Protein AF-A0A5S3Z9Y2-F1 (afdb_monomer)

Organism: NCBI:txid151081

pLDDT: mean 71.42, std 18.13, range [37.81, 91.44]

Secondary structure (DSSP, 8-state):
--TTGGGT-EEEPPHHHHHHHHHHHHHHHHHHTT-SS-SS-SS-HHHHHHHHHHHHHHHHHHSEEEHHHHHGGGS----TTGGGTT--

Sequence (88 aa):
MNFFWNLVLKRKISRANMLPLTQIWEEVLMYLAKSEDSIWSDMEVEDTVKLIKKQLHLLKSSGKVNVSKLNYLFLPTAPLQEIAMENG

Structure (mmCIF, N/CA/C/O backbone):
data_AF-A0A5S3Z9Y2-F1
#
_entry.id   AF-A0A5S3Z9Y2-F1
#
loop_
_atom_site.group_PDB
_atom_site.id
_atom_site.type_symbol
_atom_site.label_atom_id
_atom_site.label_alt_id
_atom_site.label_comp_id
_atom_site.label_asym_id
_atom_site.label_entity_id
_atom_site.label_seq_id
_atom_site.pdbx_PDB_ins_code
_atom_site.Cartn_x
_atom_site.Cartn_y
_atom_site.Cartn_z
_atom_site.occupancy
_atom_site.B_iso_or_equiv
_atom_site.auth_seq_id
_atom_site.auth_comp_id
_atom_site.auth_asym_id
_atom_site.auth_atom_id
_atom_site.pdbx_PDB_model_num
ATOM 1 N N . MET A 1 1 ? -16.910 -14.643 -12.709 1.00 38.62 1 MET A N 1
ATOM 2 C CA . MET A 1 1 ? -17.440 -14.508 -11.332 1.00 38.62 1 MET A CA 1
ATOM 3 C C . MET A 1 1 ? -16.4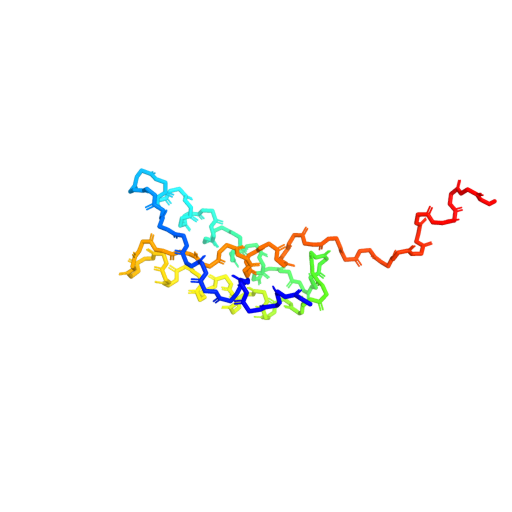57 -13.693 -10.490 1.00 38.62 1 MET A C 1
ATOM 5 O O . MET A 1 1 ? -15.280 -14.011 -10.485 1.00 38.62 1 MET A O 1
ATOM 9 N N . ASN A 1 2 ? -16.953 -12.655 -9.805 1.00 37.81 2 ASN A N 1
ATOM 10 C CA . ASN A 1 2 ? -16.354 -11.981 -8.636 1.00 37.81 2 ASN A CA 1
ATOM 11 C C . ASN A 1 2 ? -15.156 -11.010 -8.772 1.00 37.81 2 ASN A C 1
ATOM 13 O O . ASN A 1 2 ? -14.432 -10.811 -7.802 1.00 37.81 2 ASN A O 1
ATOM 17 N N . PHE A 1 3 ? -15.026 -10.259 -9.873 1.00 41.97 3 PHE A N 1
ATOM 18 C CA . PHE A 1 3 ? -14.127 -9.082 -9.906 1.00 41.97 3 PHE A CA 1
ATOM 19 C C . PHE A 1 3 ? -14.634 -7.911 -9.026 1.00 41.97 3 PHE A C 1
ATOM 21 O O . PHE A 1 3 ? -13.853 -7.114 -8.511 1.00 41.97 3 PHE A O 1
ATOM 28 N N . PHE A 1 4 ? -15.949 -7.851 -8.774 1.00 42.06 4 PHE A N 1
ATOM 29 C CA . PHE A 1 4 ? -16.588 -6.814 -7.951 1.00 42.06 4 PHE A CA 1
ATOM 30 C C . PHE A 1 4 ? -16.277 -6.914 -6.446 1.00 42.06 4 PHE A C 1
ATOM 32 O O . PHE A 1 4 ? -16.291 -5.898 -5.753 1.00 42.06 4 PHE A O 1
ATOM 39 N N . TRP A 1 5 ? -15.934 -8.098 -5.929 1.00 41.25 5 TRP A N 1
ATOM 40 C CA . TRP A 1 5 ? -15.674 -8.279 -4.492 1.00 41.25 5 TRP A CA 1
ATOM 41 C C . TRP A 1 5 ? -14.304 -7.744 -4.055 1.00 41.25 5 TRP A C 1
ATOM 43 O O . TRP A 1 5 ? -14.160 -7.255 -2.934 1.00 41.25 5 TRP A O 1
ATOM 53 N N . ASN A 1 6 ? -13.319 -7.728 -4.959 1.00 45.41 6 ASN A N 1
ATOM 54 C CA . ASN A 1 6 ? -11.991 -7.171 -4.681 1.00 45.41 6 ASN A CA 1
ATOM 55 C C . ASN A 1 6 ? -11.959 -5.633 -4.651 1.00 45.41 6 ASN A C 1
ATOM 57 O O . ASN A 1 6 ? -10.951 -5.057 -4.240 1.00 45.41 6 ASN A O 1
ATOM 61 N N . LEU A 1 7 ? -13.042 -4.951 -5.045 1.00 47.72 7 LEU A N 1
ATOM 62 C CA . LEU A 1 7 ? -13.069 -3.491 -5.160 1.00 47.72 7 LEU A CA 1
ATOM 63 C C . LEU A 1 7 ? -13.441 -2.756 -3.855 1.00 47.72 7 LEU A C 1
ATOM 65 O O . LEU A 1 7 ? -13.149 -1.565 -3.738 1.00 47.72 7 LEU A O 1
ATOM 69 N N . VAL A 1 8 ? -14.065 -3.423 -2.872 1.00 50.44 8 VAL A N 1
ATOM 70 C CA . VAL A 1 8 ? -14.821 -2.714 -1.809 1.00 50.44 8 VAL A CA 1
ATOM 71 C C . VAL A 1 8 ? -14.313 -2.950 -0.378 1.00 50.44 8 VAL A C 1
ATOM 73 O O . VAL A 1 8 ? -14.619 -2.162 0.520 1.00 50.44 8 VAL A O 1
ATOM 76 N N . LEU A 1 9 ? -13.467 -3.948 -0.119 1.00 62.75 9 LEU A N 1
ATOM 77 C CA . LEU A 1 9 ? -13.059 -4.275 1.255 1.00 62.75 9 LEU A CA 1
ATOM 78 C C . LEU A 1 9 ? -11.882 -3.416 1.744 1.00 62.75 9 LEU A C 1
ATOM 80 O O . LEU A 1 9 ? -10.751 -3.878 1.896 1.00 62.75 9 LEU A O 1
ATOM 84 N N . LYS A 1 10 ? -12.165 -2.143 2.046 1.00 74.38 10 LYS A N 1
ATOM 85 C CA . LYS A 1 10 ? -11.293 -1.322 2.896 1.00 74.38 10 LYS A CA 1
ATOM 86 C C . LYS A 1 10 ? -11.246 -1.950 4.292 1.00 74.38 10 LYS A C 1
ATOM 88 O O . LYS A 1 10 ? -12.219 -1.859 5.042 1.00 74.38 10 LYS A O 1
ATOM 93 N N . ARG A 1 11 ? -10.126 -2.575 4.653 1.00 81.62 11 ARG A N 1
ATOM 94 C CA . ARG A 1 11 ? -9.938 -3.174 5.979 1.00 81.62 11 ARG A CA 1
ATOM 95 C C . ARG A 1 11 ? -9.573 -2.096 6.987 1.00 81.62 11 ARG A C 1
ATOM 97 O O . ARG A 1 11 ? -8.724 -1.252 6.710 1.00 81.62 11 ARG A O 1
ATOM 104 N N . LYS A 1 12 ? -10.228 -2.122 8.148 1.00 86.69 12 LYS A N 1
ATOM 105 C CA . LYS A 1 12 ? -9.873 -1.277 9.290 1.00 86.69 12 LYS A CA 1
ATOM 106 C C . LYS A 1 12 ? -8.621 -1.849 9.946 1.00 86.69 12 LYS A C 1
ATOM 108 O O . LYS A 1 12 ? -8.580 -3.039 10.243 1.00 86.69 12 LYS A O 1
ATOM 113 N N . ILE A 1 13 ? -7.628 -1.003 10.169 1.00 87.00 13 ILE A N 1
ATOM 114 C CA . ILE A 1 13 ? -6.397 -1.354 10.870 1.00 87.00 13 ILE A CA 1
ATOM 115 C C . ILE A 1 13 ? -6.586 -1.024 12.352 1.00 87.00 13 ILE A C 1
ATOM 117 O O . ILE A 1 13 ? -7.200 -0.014 12.708 1.00 87.00 13 ILE A O 1
ATOM 121 N N . SER A 1 14 ? -6.117 -1.906 13.232 1.00 88.62 14 SER A N 1
ATOM 122 C CA . SER A 1 14 ? -6.131 -1.648 14.672 1.00 88.62 14 SER A CA 1
ATOM 123 C C . SER A 1 14 ? -5.226 -0.456 14.994 1.00 88.62 14 SER A C 1
ATOM 125 O O . SER A 1 14 ? -4.181 -0.281 14.370 1.00 88.62 14 SER A O 1
ATOM 127 N N . ARG A 1 15 ? -5.591 0.365 15.989 1.00 84.50 15 ARG A N 1
ATOM 128 C CA . ARG A 1 15 ? -4.801 1.557 16.359 1.00 84.50 15 ARG A CA 1
ATOM 129 C C . ARG A 1 15 ? -3.341 1.224 16.676 1.00 84.50 15 ARG A C 1
ATOM 131 O O . ARG A 1 15 ? -2.460 1.956 16.244 1.00 84.50 15 ARG A O 1
ATOM 138 N N . ALA A 1 16 ? -3.100 0.101 17.356 1.00 89.75 16 ALA A N 1
ATOM 139 C CA . ALA A 1 16 ? -1.755 -0.378 17.679 1.00 89.75 16 ALA A CA 1
ATOM 140 C C . ALA A 1 16 ? -0.887 -0.623 16.431 1.00 89.75 16 ALA A C 1
ATOM 142 O O . ALA A 1 16 ? 0.315 -0.393 16.467 1.00 89.75 16 ALA A O 1
ATOM 143 N N . ASN A 1 17 ? -1.501 -1.015 15.310 1.00 85.50 17 ASN A N 1
ATOM 144 C CA . ASN A 1 17 ? -0.794 -1.347 14.074 1.00 85.50 17 ASN A CA 1
ATOM 145 C C . ASN A 1 17 ? -0.753 -0.183 13.073 1.00 85.50 17 ASN A C 1
ATOM 147 O O . ASN A 1 17 ? -0.075 -0.285 12.056 1.00 85.50 17 ASN A O 1
ATOM 151 N N . MET A 1 18 ? -1.457 0.926 13.331 1.00 87.75 18 MET A N 1
ATOM 152 C CA . MET A 1 18 ? -1.470 2.077 12.420 1.00 87.75 18 MET A CA 1
ATOM 153 C C . MET A 1 18 ? -0.105 2.759 12.329 1.00 87.75 18 MET A C 1
ATOM 155 O O . MET A 1 18 ? 0.321 3.107 11.229 1.00 87.75 18 MET A O 1
ATOM 159 N N . LEU A 1 19 ? 0.566 2.954 13.468 1.00 88.81 19 LEU A N 1
ATOM 160 C CA . LEU A 1 19 ? 1.863 3.627 13.520 1.00 88.81 19 LEU A CA 1
ATOM 161 C C . LEU A 1 19 ? 2.970 2.776 12.864 1.00 88.81 19 LEU A C 1
ATOM 163 O O . LEU A 1 19 ? 3.586 3.287 11.929 1.00 88.81 19 LEU A O 1
ATOM 167 N N . PRO A 1 20 ? 3.153 1.484 13.216 1.00 91.19 20 PRO A N 1
ATOM 168 C CA . PRO A 1 20 ? 4.133 0.634 12.537 1.00 91.19 20 PRO A CA 1
ATOM 169 C C . PRO A 1 20 ? 3.893 0.531 11.027 1.00 91.19 20 PRO A C 1
ATOM 171 O O . PRO A 1 20 ? 4.820 0.653 10.236 1.00 91.19 20 PRO A O 1
ATOM 174 N N . LEU A 1 21 ? 2.634 0.369 10.598 1.00 87.12 21 LEU A N 1
ATOM 175 C CA . LEU A 1 21 ? 2.306 0.256 9.174 1.00 87.12 21 LEU A CA 1
ATOM 176 C C . LEU A 1 21 ? 2.587 1.555 8.404 1.00 87.12 21 LEU A C 1
ATOM 178 O O . LEU A 1 21 ? 3.014 1.513 7.254 1.00 87.12 21 LEU A O 1
ATOM 182 N N . THR A 1 22 ? 2.362 2.704 9.043 1.00 89.81 22 THR A N 1
ATOM 183 C CA . THR A 1 22 ? 2.701 4.018 8.482 1.00 89.81 22 THR A CA 1
ATOM 184 C C . THR A 1 22 ? 4.207 4.139 8.262 1.00 89.81 22 THR A C 1
ATOM 186 O O . THR A 1 22 ? 4.614 4.516 7.167 1.00 89.81 22 THR A O 1
ATOM 189 N N . GLN A 1 23 ? 5.012 3.771 9.264 1.00 91.38 23 GLN A N 1
ATOM 190 C CA . GLN A 1 23 ? 6.477 3.821 9.192 1.00 91.38 23 GLN A CA 1
ATOM 191 C C . GLN A 1 23 ? 7.016 2.922 8.077 1.00 91.38 23 GLN A C 1
ATOM 193 O O . GLN A 1 23 ? 7.759 3.393 7.223 1.00 91.38 23 GLN A O 1
ATOM 198 N N . ILE A 1 24 ? 6.548 1.670 8.009 1.00 88.88 24 ILE A N 1
ATOM 199 C CA . ILE A 1 24 ? 6.947 0.720 6.959 1.00 88.88 24 ILE A CA 1
ATOM 200 C C . ILE A 1 24 ? 6.677 1.296 5.564 1.00 88.88 24 ILE A C 1
ATOM 202 O O . ILE A 1 24 ? 7.516 1.201 4.674 1.00 88.88 24 ILE A O 1
ATOM 206 N N . TRP A 1 25 ? 5.516 1.913 5.338 1.00 88.50 25 TRP A N 1
ATOM 207 C CA . TRP A 1 25 ? 5.202 2.483 4.024 1.00 88.50 25 TRP A CA 1
ATOM 208 C C . TRP A 1 25 ? 5.991 3.744 3.694 1.00 88.50 25 TRP A C 1
ATOM 210 O O . TRP A 1 25 ? 6.284 3.979 2.525 1.00 88.50 25 TRP A O 1
ATOM 220 N N . GLU A 1 26 ? 6.331 4.557 4.689 1.00 89.88 26 GLU A N 1
ATOM 221 C CA . GLU A 1 26 ? 7.211 5.710 4.495 1.00 89.88 26 GLU A CA 1
ATOM 222 C C . GLU A 1 26 ? 8.632 5.265 4.136 1.00 89.88 26 GLU A C 1
ATOM 224 O O . GLU A 1 26 ? 9.213 5.801 3.193 1.00 89.88 26 GLU A O 1
ATOM 229 N N . GLU A 1 27 ? 9.145 4.224 4.791 1.00 88.31 27 GLU A N 1
ATOM 230 C CA . GLU A 1 27 ? 10.427 3.606 4.446 1.00 88.31 27 GLU A CA 1
ATOM 231 C C . GLU A 1 27 ? 10.410 3.029 3.028 1.00 88.31 27 GLU A C 1
ATOM 233 O O . GLU A 1 27 ? 11.294 3.335 2.230 1.00 88.31 27 GLU A O 1
ATOM 238 N N . VAL A 1 28 ? 9.375 2.264 2.661 1.00 85.31 28 VAL A N 1
ATOM 239 C CA . VAL A 1 28 ? 9.228 1.725 1.298 1.00 85.31 28 VAL A CA 1
ATOM 240 C C . VAL A 1 28 ? 9.215 2.849 0.260 1.00 85.31 28 VAL A C 1
ATOM 242 O O . VAL A 1 28 ? 9.887 2.742 -0.763 1.00 85.31 28 VAL A O 1
ATOM 245 N N . LEU A 1 29 ? 8.513 3.956 0.521 1.00 86.25 29 LEU A N 1
ATOM 246 C CA . LEU A 1 29 ? 8.526 5.120 -0.370 1.00 86.25 29 LEU A CA 1
ATOM 247 C C . LEU A 1 29 ? 9.922 5.745 -0.494 1.00 86.25 29 LEU A C 1
ATOM 249 O O . LEU A 1 29 ? 10.290 6.171 -1.588 1.00 86.25 29 LEU A O 1
ATOM 253 N N . MET A 1 30 ? 10.702 5.794 0.590 1.00 85.62 30 MET A N 1
ATOM 254 C CA . MET A 1 30 ? 12.088 6.272 0.551 1.00 85.62 30 MET A CA 1
ATOM 255 C C . MET A 1 30 ? 13.00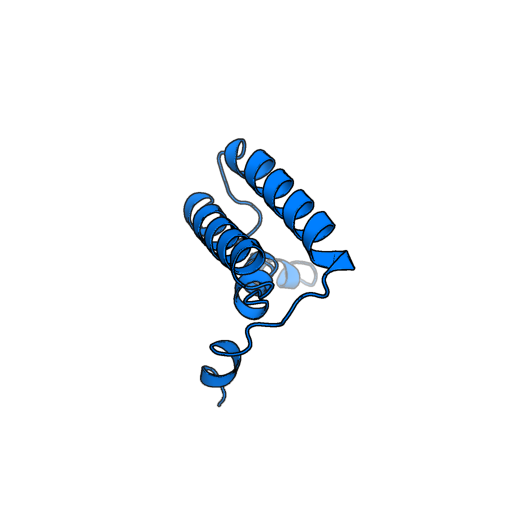2 5.362 -0.273 1.00 85.62 30 MET A C 1
ATOM 257 O O . MET A 1 30 ? 13.888 5.872 -0.959 1.00 85.62 30 MET A O 1
ATOM 261 N N . TYR A 1 31 ? 12.806 4.044 -0.214 1.00 81.56 31 TYR A N 1
ATOM 262 C CA . TYR A 1 31 ? 13.558 3.094 -1.036 1.00 81.56 31 TYR A CA 1
ATOM 263 C C . TYR A 1 31 ? 13.158 3.174 -2.510 1.00 81.56 31 TYR A C 1
ATOM 265 O O . TYR A 1 31 ? 14.031 3.261 -3.368 1.00 81.56 31 TYR A O 1
ATOM 273 N N . LEU A 1 32 ? 11.857 3.239 -2.808 1.00 77.38 32 LEU A N 1
ATOM 274 C CA . LEU A 1 32 ? 11.358 3.364 -4.181 1.00 77.38 32 LEU A CA 1
ATOM 275 C C . LEU A 1 32 ? 11.795 4.669 -4.849 1.00 77.38 32 LEU A C 1
ATOM 277 O O . LEU A 1 32 ? 12.106 4.665 -6.031 1.00 77.38 32 LEU A O 1
ATOM 281 N N . ALA A 1 33 ? 11.881 5.775 -4.104 1.00 72.38 33 ALA A N 1
ATOM 282 C CA . ALA A 1 33 ? 12.372 7.050 -4.635 1.00 72.38 33 ALA A CA 1
ATOM 283 C C . ALA A 1 33 ? 13.846 7.010 -5.081 1.00 72.38 33 ALA A C 1
ATOM 285 O O . ALA A 1 33 ? 14.292 7.918 -5.776 1.00 72.38 33 ALA A O 1
ATOM 286 N N . LYS A 1 34 ? 14.603 5.994 -4.653 1.00 71.81 34 LYS A N 1
ATOM 287 C CA . LYS A 1 34 ? 16.002 5.772 -5.037 1.00 71.81 34 LYS A CA 1
ATOM 288 C C . LYS A 1 34 ? 16.157 4.686 -6.107 1.00 71.81 34 LYS A C 1
ATOM 290 O O . LYS A 1 34 ? 17.286 4.407 -6.493 1.00 71.81 34 LYS A O 1
ATOM 295 N N . SER A 1 35 ? 15.063 4.055 -6.535 1.00 66.69 35 SER A N 1
ATOM 296 C CA . SER A 1 35 ? 15.077 2.982 -7.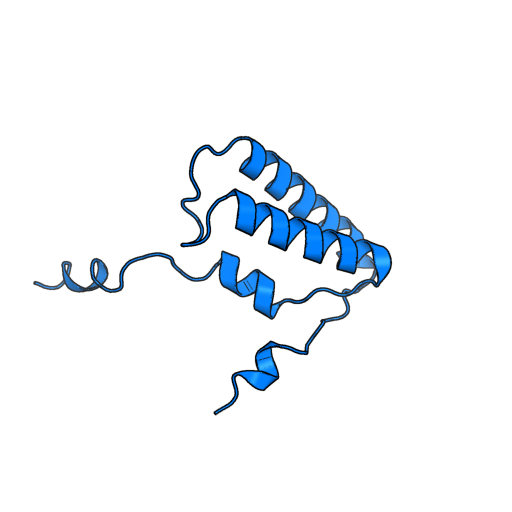530 1.00 66.69 35 SER A CA 1
ATOM 29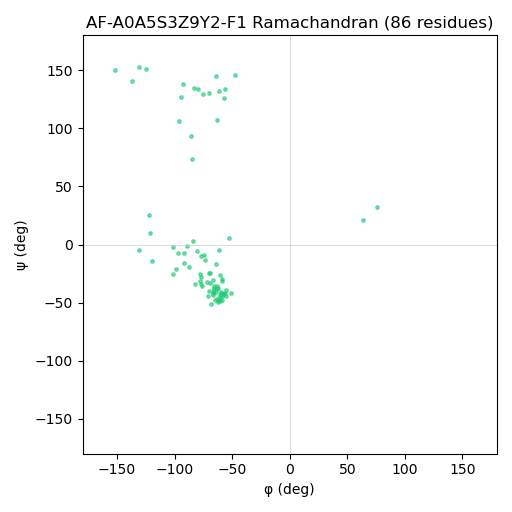7 C C . SER A 1 35 ? 14.831 3.562 -8.919 1.00 66.69 35 SER A C 1
ATOM 299 O O . SER A 1 35 ? 13.841 4.264 -9.113 1.00 66.69 35 SER A O 1
ATOM 301 N N . GLU A 1 36 ? 15.716 3.266 -9.871 1.00 60.25 36 GLU A N 1
ATOM 302 C CA . GLU A 1 36 ? 15.554 3.668 -11.277 1.00 60.25 36 GLU A CA 1
ATOM 303 C C . GLU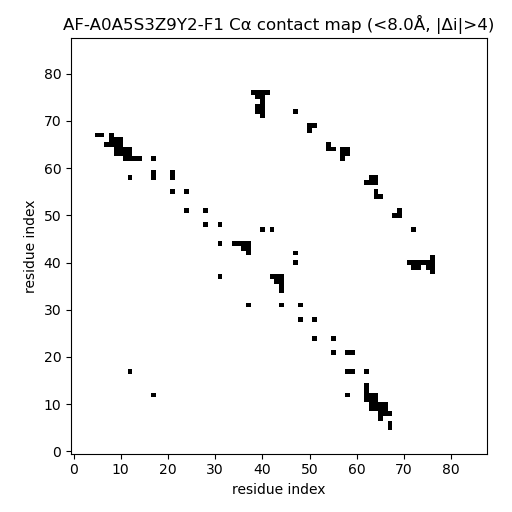 A 1 36 ? 14.548 2.768 -12.015 1.00 60.25 36 GLU A C 1
ATOM 305 O O . GLU A 1 36 ? 13.787 3.273 -12.831 1.00 60.25 36 GLU A O 1
ATOM 310 N N . ASP A 1 37 ? 14.457 1.486 -11.636 1.00 57.31 37 ASP A N 1
ATOM 311 C CA . ASP A 1 37 ? 13.508 0.503 -12.177 1.00 57.31 37 ASP A CA 1
ATOM 312 C C . ASP A 1 37 ? 12.772 -0.261 -11.060 1.00 57.31 37 ASP A C 1
ATOM 314 O O . ASP A 1 37 ? 13.283 -0.428 -9.945 1.00 57.31 37 ASP A O 1
ATOM 318 N N . SER A 1 38 ? 11.556 -0.740 -11.349 1.00 53.62 38 SER A N 1
ATOM 319 C CA . SER A 1 38 ? 10.751 -1.572 -10.441 1.00 53.62 38 SER A CA 1
ATOM 320 C C . SER A 1 38 ? 10.943 -3.050 -10.773 1.00 53.62 38 SER A C 1
ATOM 322 O O . SER A 1 38 ? 10.380 -3.555 -11.734 1.00 53.62 38 SER A O 1
ATOM 324 N N . ILE A 1 39 ? 11.685 -3.779 -9.938 1.00 57.53 39 ILE A N 1
ATOM 325 C CA . ILE A 1 39 ? 11.814 -5.252 -10.039 1.00 57.53 39 ILE A CA 1
ATOM 326 C C . ILE A 1 39 ? 10.596 -5.971 -9.405 1.00 57.53 39 ILE A C 1
ATOM 328 O O . ILE A 1 39 ? 10.496 -7.193 -9.415 1.00 57.53 39 ILE A O 1
ATOM 332 N N . TRP A 1 40 ? 9.689 -5.217 -8.771 1.00 57.94 40 TRP A N 1
ATOM 333 C CA . TRP A 1 40 ? 8.734 -5.735 -7.781 1.00 57.94 40 TRP A CA 1
ATOM 334 C C . TRP A 1 40 ? 7.330 -5.9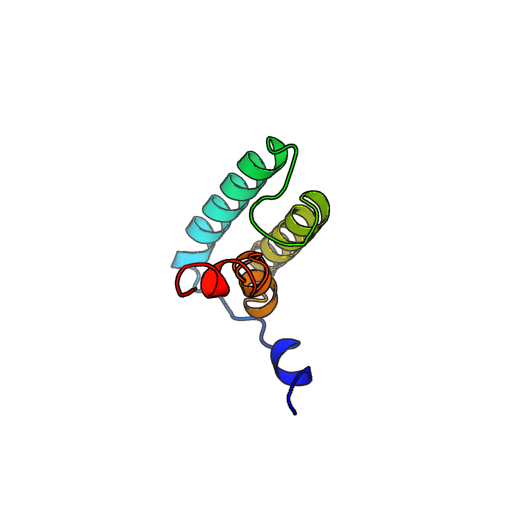41 -8.349 1.00 57.94 40 TRP A C 1
ATOM 336 O O . TRP A 1 40 ? 6.559 -6.736 -7.822 1.00 57.94 40 TRP A O 1
ATOM 346 N N . SER A 1 41 ? 6.986 -5.208 -9.403 1.00 60.56 41 SER A N 1
ATOM 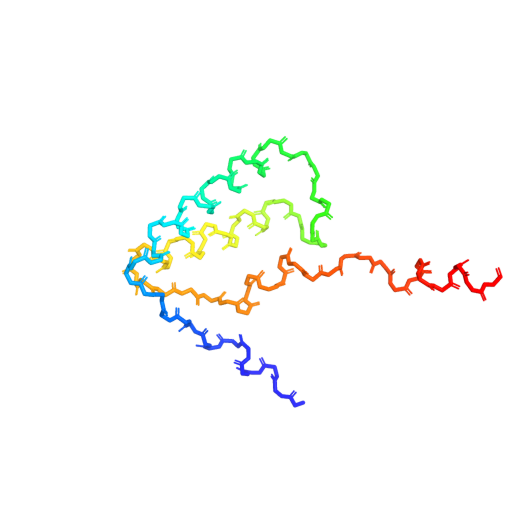347 C CA . SER A 1 41 ? 5.684 -5.280 -10.060 1.00 60.56 41 SER A CA 1
ATOM 348 C C . SER A 1 41 ? 5.831 -4.915 -11.532 1.00 60.56 41 SER A C 1
ATOM 350 O O . SER A 1 41 ? 6.615 -4.022 -11.835 1.00 60.56 41 SER A O 1
ATOM 352 N N . ASP A 1 42 ? 4.977 -5.466 -12.395 1.00 63.66 42 ASP A N 1
ATOM 353 C CA . ASP A 1 42 ? 4.812 -5.025 -13.793 1.00 63.66 42 ASP A CA 1
ATOM 354 C C . ASP A 1 42 ? 4.335 -3.561 -13.891 1.00 63.66 42 ASP A C 1
ATOM 356 O O . ASP A 1 42 ? 4.175 -3.008 -14.976 1.0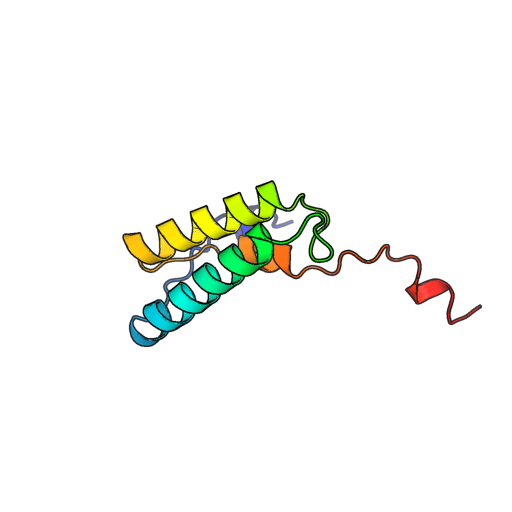0 63.66 42 ASP A O 1
ATOM 360 N N . MET A 1 43 ? 4.042 -2.933 -12.747 1.00 69.38 43 MET A N 1
ATOM 361 C CA . MET A 1 43 ? 3.792 -1.506 -12.642 1.00 69.38 43 MET A CA 1
ATOM 362 C C . MET A 1 43 ? 5.104 -0.728 -12.534 1.00 69.38 43 MET A C 1
ATOM 364 O O . MET A 1 43 ? 5.957 -1.025 -11.690 1.00 69.38 43 MET A O 1
ATOM 368 N N . GLU A 1 44 ? 5.172 0.350 -13.310 1.00 75.44 44 GLU A N 1
ATOM 369 C CA . GLU A 1 44 ? 6.179 1.400 -13.199 1.00 75.44 44 GLU A CA 1
ATOM 370 C C . GLU A 1 44 ? 6.347 1.869 -11.744 1.00 75.44 44 GLU A C 1
ATOM 372 O O . GLU A 1 44 ? 5.373 1.964 -10.978 1.00 75.44 44 GLU A O 1
ATOM 377 N N . VAL A 1 45 ? 7.579 2.229 -11.364 1.00 77.12 45 VAL A N 1
ATOM 378 C CA . VAL A 1 45 ? 7.909 2.725 -10.011 1.00 77.12 45 VAL A CA 1
ATOM 379 C C . VAL A 1 45 ? 6.967 3.864 -9.607 1.00 77.12 45 VAL A C 1
ATOM 381 O O . VAL A 1 45 ? 6.466 3.900 -8.480 1.00 77.12 45 VAL A O 1
ATOM 384 N N . GLU A 1 46 ? 6.661 4.775 -10.535 1.00 81.31 46 GLU A N 1
ATOM 385 C CA . GLU A 1 46 ? 5.761 5.902 -10.290 1.00 81.31 46 GLU A CA 1
ATOM 386 C C . GLU A 1 46 ? 4.351 5.475 -9.876 1.00 81.31 46 GLU A C 1
ATOM 388 O O . GLU A 1 46 ? 3.746 6.080 -8.983 1.00 81.31 46 GLU A O 1
ATOM 393 N N . ASP A 1 47 ? 3.807 4.441 -10.511 1.00 81.12 47 ASP A N 1
ATOM 394 C CA . ASP A 1 47 ? 2.451 3.974 -10.247 1.00 81.12 47 ASP A CA 1
ATOM 395 C C . ASP A 1 47 ? 2.378 3.195 -8.935 1.00 81.12 47 ASP A C 1
ATOM 397 O O . ASP A 1 47 ? 1.428 3.372 -8.160 1.00 81.12 47 ASP A O 1
ATOM 401 N N . THR A 1 48 ? 3.431 2.443 -8.616 1.00 81.88 48 THR A N 1
ATOM 402 C CA . THR A 1 48 ? 3.633 1.844 -7.294 1.00 81.88 48 THR A CA 1
ATOM 403 C C . THR A 1 48 ? 3.680 2.920 -6.206 1.00 81.88 48 THR A C 1
ATOM 405 O O . THR A 1 48 ? 2.939 2.853 -5.218 1.00 81.88 48 THR A O 1
ATOM 408 N N . VAL A 1 49 ? 4.449 3.994 -6.413 1.00 86.06 49 VAL A N 1
ATOM 409 C CA . VAL A 1 49 ? 4.523 5.136 -5.488 1.00 86.06 49 VAL A CA 1
ATOM 410 C C . VAL A 1 49 ? 3.159 5.812 -5.314 1.00 86.06 49 VAL A C 1
ATOM 412 O O . VAL A 1 49 ? 2.746 6.087 -4.180 1.00 86.06 49 VAL A O 1
ATOM 415 N N . LYS A 1 50 ? 2.418 6.065 -6.403 1.00 87.75 50 LYS A N 1
ATOM 416 C CA . LYS A 1 50 ? 1.059 6.642 -6.343 1.00 87.75 50 LYS A CA 1
ATOM 417 C C . LYS A 1 50 ? 0.113 5.746 -5.540 1.00 87.75 50 LYS A C 1
ATOM 419 O O . LYS A 1 50 ? -0.675 6.251 -4.730 1.00 87.75 50 LYS A O 1
ATOM 424 N N . LEU A 1 51 ? 0.192 4.429 -5.729 1.00 87.44 51 LEU A N 1
ATOM 425 C CA . LEU A 1 51 ? -0.648 3.462 -5.028 1.00 87.44 51 LEU A CA 1
ATOM 426 C C . LEU A 1 51 ? -0.365 3.456 -3.523 1.00 87.44 51 LEU A C 1
ATOM 428 O O . LEU A 1 51 ? -1.310 3.579 -2.735 1.00 87.44 51 LEU A O 1
ATOM 432 N N . ILE A 1 52 ? 0.909 3.398 -3.124 1.00 88.19 52 ILE A N 1
ATOM 433 C CA . ILE A 1 52 ? 1.321 3.417 -1.714 1.00 88.19 52 ILE A CA 1
ATOM 434 C C . ILE A 1 52 ? 0.929 4.745 -1.057 1.00 88.19 52 ILE A C 1
ATOM 436 O O . ILE A 1 52 ? 0.282 4.732 -0.008 1.00 88.19 52 ILE A O 1
ATOM 440 N N . LYS A 1 53 ? 1.193 5.897 -1.696 1.00 90.62 53 LYS A N 1
ATOM 441 C CA . LYS A 1 53 ? 0.775 7.221 -1.185 1.00 90.62 53 LYS A CA 1
ATOM 442 C C . LYS A 1 53 ? -0.734 7.299 -0.949 1.00 90.62 53 LYS A C 1
ATOM 444 O O . LYS A 1 53 ? -1.180 7.813 0.079 1.00 90.62 53 LYS A O 1
ATOM 449 N N . LYS A 1 54 ? -1.538 6.750 -1.866 1.00 90.81 54 LYS A N 1
ATOM 450 C CA . LYS A 1 54 ? -3.000 6.705 -1.726 1.00 90.81 54 LYS A CA 1
ATOM 451 C C . LYS A 1 54 ? -3.441 5.848 -0.538 1.00 90.81 54 LYS A C 1
ATOM 453 O O . LYS A 1 54 ? -4.367 6.239 0.173 1.00 90.81 54 LYS A O 1
ATOM 458 N N . GLN A 1 55 ? -2.801 4.700 -0.307 1.00 89.19 55 GLN A N 1
ATOM 459 C CA . GLN A 1 55 ? -3.117 3.867 0.856 1.00 89.19 55 GLN A CA 1
ATOM 460 C C . GLN A 1 55 ? -2.653 4.510 2.163 1.00 89.19 55 GLN A C 1
ATOM 462 O O . GLN A 1 55 ? -3.413 4.508 3.128 1.00 89.19 55 GLN A O 1
ATOM 467 N N . LEU A 1 56 ? -1.473 5.132 2.182 1.00 90.69 56 LEU A N 1
ATOM 468 C CA . LEU A 1 56 ? -0.947 5.866 3.333 1.00 90.69 56 LEU A CA 1
ATOM 469 C C . LEU A 1 56 ? -1.882 7.007 3.744 1.00 90.69 56 LEU A C 1
ATOM 471 O O . LEU A 1 56 ? -2.205 7.160 4.922 1.00 90.69 56 LEU A O 1
ATOM 475 N N . HIS A 1 57 ? -2.393 7.763 2.771 1.00 91.44 57 HIS A N 1
ATOM 476 C CA . HIS A 1 57 ? -3.392 8.796 3.026 1.00 91.44 57 HIS A CA 1
ATOM 477 C C . HIS A 1 57 ? -4.681 8.218 3.634 1.00 91.44 57 HIS A C 1
ATOM 479 O O . HIS A 1 57 ? -5.217 8.773 4.596 1.00 91.44 57 HIS A O 1
ATOM 485 N N . LEU A 1 58 ? -5.176 7.086 3.122 1.00 88.94 58 LEU A N 1
ATOM 486 C CA . LEU A 1 58 ? -6.364 6.417 3.669 1.00 88.94 58 LEU A CA 1
ATOM 487 C C . LEU A 1 58 ? -6.135 5.883 5.089 1.00 88.94 58 LEU A C 1
ATOM 489 O O . LEU A 1 58 ? -7.024 6.012 5.937 1.00 88.94 58 LEU A O 1
ATOM 493 N N . LEU A 1 59 ? -4.950 5.337 5.365 1.00 89.38 59 LEU A N 1
ATOM 494 C CA . LEU A 1 59 ? -4.567 4.862 6.689 1.00 89.38 59 LEU A CA 1
ATOM 495 C C . LEU A 1 59 ? -4.559 6.021 7.691 1.00 89.38 59 LEU A C 1
ATOM 497 O O . LEU A 1 59 ? -5.208 5.920 8.729 1.00 89.38 59 LEU A O 1
ATOM 501 N N . LYS A 1 60 ? -3.909 7.140 7.351 1.00 88.50 60 LYS A N 1
ATOM 502 C CA . LYS A 1 60 ? -3.807 8.323 8.222 1.00 88.50 60 LYS A CA 1
ATOM 503 C C . LYS A 1 60 ? -5.154 9.016 8.454 1.00 88.50 60 LYS A C 1
AT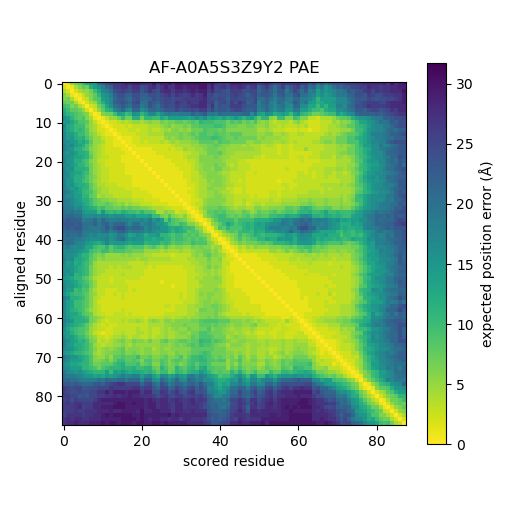OM 505 O O . LYS A 1 60 ? -5.447 9.410 9.576 1.00 88.50 60 LYS A O 1
ATOM 510 N N . SER A 1 61 ? -5.985 9.144 7.417 1.00 90.38 61 SER A N 1
ATOM 511 C CA . SER A 1 61 ? -7.269 9.864 7.502 1.00 90.38 61 SER A CA 1
ATOM 512 C C . SER A 1 61 ? -8.412 9.036 8.090 1.00 90.38 61 SER A C 1
ATOM 514 O O . SER A 1 61 ? -9.294 9.580 8.747 1.00 90.38 61 SER A O 1
ATOM 516 N N . SER A 1 62 ? -8.432 7.723 7.840 1.00 86.94 62 SER A N 1
ATOM 517 C CA . SER A 1 62 ? -9.597 6.880 8.144 1.00 86.94 62 SER A CA 1
ATOM 518 C C . SER A 1 62 ? -9.275 5.599 8.913 1.00 86.94 62 SER A C 1
ATOM 520 O O . SER A 1 62 ? -10.196 4.860 9.270 1.00 86.94 62 SER A O 1
ATOM 522 N N . GLY A 1 63 ? -7.994 5.304 9.159 1.00 86.44 63 GLY A N 1
ATOM 523 C CA . GLY A 1 63 ? -7.558 4.043 9.765 1.00 86.44 63 GLY A CA 1
ATOM 524 C C . GLY A 1 63 ? -7.876 2.824 8.899 1.00 86.44 63 GLY A C 1
ATOM 525 O O . GLY A 1 63 ? -8.009 1.716 9.420 1.00 86.44 63 GLY A O 1
ATOM 526 N N . LYS A 1 64 ? -8.079 3.019 7.589 1.00 88.00 64 LYS A N 1
ATOM 527 C CA . LYS A 1 64 ? -8.471 1.962 6.653 1.00 88.00 64 LYS A CA 1
ATOM 528 C C . LYS A 1 64 ? -7.512 1.869 5.480 1.00 88.00 64 LYS A C 1
ATOM 530 O O . LYS A 1 64 ? -6.967 2.869 5.031 1.00 88.00 64 LYS A O 1
ATOM 535 N N . VAL A 1 65 ? -7.390 0.663 4.940 1.00 86.06 65 VAL A N 1
ATOM 536 C CA . VAL A 1 65 ? -6.498 0.343 3.824 1.00 86.06 65 VAL A CA 1
ATOM 537 C C . VAL A 1 65 ? -7.216 -0.553 2.829 1.00 86.06 65 VAL A C 1
ATOM 539 O O . VAL A 1 65 ? -7.955 -1.458 3.219 1.00 86.06 65 VAL A O 1
ATOM 542 N N . ASN A 1 66 ? -6.996 -0.329 1.536 1.00 85.69 66 ASN A N 1
ATOM 543 C CA . ASN A 1 66 ? -7.404 -1.275 0.509 1.00 85.69 66 ASN A CA 1
ATOM 544 C C . ASN A 1 66 ? -6.310 -2.346 0.329 1.00 85.69 66 ASN A C 1
ATOM 546 O O . ASN A 1 66 ? -5.354 -2.154 -0.417 1.00 85.69 66 ASN A O 1
ATOM 550 N N . VAL A 1 67 ? -6.458 -3.464 1.045 1.00 78.62 67 VAL A N 1
ATOM 551 C CA . VAL A 1 67 ? -5.468 -4.555 1.063 1.00 78.62 67 VAL A CA 1
ATOM 552 C C . VAL A 1 67 ? -5.403 -5.292 -0.273 1.00 78.62 67 VAL A C 1
ATOM 554 O O . VAL A 1 67 ? -4.318 -5.679 -0.686 1.00 78.62 67 VAL A O 1
ATOM 557 N N . SER A 1 68 ? -6.519 -5.425 -1.000 1.00 75.69 68 SER A N 1
ATOM 558 C CA . SER A 1 68 ? -6.495 -6.073 -2.318 1.00 75.69 68 SER A CA 1
ATOM 559 C C . SER A 1 68 ? -5.624 -5.296 -3.301 1.00 75.69 68 SER A C 1
ATOM 561 O O . SER A 1 68 ? -4.870 -5.908 -4.042 1.00 75.69 68 SER A O 1
ATOM 563 N N . LYS A 1 69 ? -5.651 -3.956 -3.253 1.00 75.56 69 LYS A N 1
ATOM 564 C CA . LYS A 1 69 ? -4.763 -3.103 -4.059 1.00 75.56 69 LYS A CA 1
ATOM 565 C C . LYS A 1 69 ? -3.289 -3.218 -3.686 1.00 75.56 69 LYS A C 1
ATOM 567 O O . LYS A 1 69 ? -2.453 -3.049 -4.558 1.00 75.56 69 LYS A O 1
ATOM 572 N N . LEU A 1 70 ? -2.979 -3.492 -2.422 1.00 73.81 70 LEU A N 1
ATOM 573 C CA . LEU A 1 70 ? -1.599 -3.713 -1.985 1.00 73.81 70 LEU A CA 1
ATOM 574 C C . LEU A 1 70 ? -1.090 -5.096 -2.368 1.00 73.81 70 LEU A C 1
ATOM 576 O O . LEU A 1 70 ? 0.075 -5.217 -2.710 1.00 73.81 70 LEU A O 1
ATOM 580 N N . ASN A 1 71 ? -1.950 -6.115 -2.368 1.00 70.06 71 ASN A N 1
ATOM 581 C CA . ASN A 1 71 ? -1.558 -7.457 -2.796 1.00 70.06 71 ASN A CA 1
ATOM 582 C C . ASN A 1 71 ? -1.034 -7.479 -4.240 1.00 70.06 71 ASN A C 1
ATOM 584 O O . ASN A 1 71 ? -0.165 -8.288 -4.529 1.00 70.06 71 ASN A O 1
ATOM 588 N N . TYR A 1 72 ? -1.500 -6.575 -5.114 1.00 66.69 72 TYR A N 1
ATOM 589 C CA . TYR A 1 72 ? -0.962 -6.430 -6.474 1.00 66.69 72 TYR A CA 1
ATOM 590 C C . TYR A 1 72 ? 0.526 -6.057 -6.513 1.00 66.69 72 TYR A C 1
ATOM 592 O O . TYR A 1 72 ? 1.189 -6.411 -7.476 1.00 66.69 72 TYR A O 1
ATOM 600 N N . LEU A 1 73 ? 1.060 -5.402 -5.474 1.00 66.00 73 LEU A N 1
ATOM 601 C CA . LEU A 1 73 ? 2.489 -5.067 -5.379 1.00 66.00 73 LEU A CA 1
ATOM 602 C C . LEU A 1 73 ? 3.380 -6.277 -5.075 1.00 66.00 73 LEU A C 1
ATOM 604 O O . LEU A 1 73 ? 4.596 -6.169 -5.146 1.00 66.00 73 LEU A O 1
ATOM 608 N N . PHE A 1 74 ? 2.780 -7.395 -4.666 1.00 65.44 74 PHE A N 1
ATOM 609 C CA . PHE A 1 74 ? 3.483 -8.615 -4.270 1.00 65.44 74 PHE A CA 1
ATOM 610 C C . PHE A 1 74 ? 3.071 -9.809 -5.132 1.00 65.44 74 PHE A C 1
ATOM 612 O O . PHE A 1 74 ? 3.378 -10.952 -4.791 1.00 65.44 74 PHE A O 1
ATOM 619 N N . LEU A 1 75 ? 2.324 -9.566 -6.215 1.00 60.94 75 LEU A N 1
ATOM 620 C CA . LEU A 1 75 ? 2.083 -10.608 -7.198 1.00 60.94 75 LEU A CA 1
ATOM 621 C C . LEU A 1 75 ? 3.404 -10.857 -7.932 1.00 60.94 75 LEU A C 1
ATOM 623 O O . LEU A 1 75 ? 4.035 -9.891 -8.356 1.00 60.94 75 LEU A O 1
ATOM 627 N N . PRO A 1 76 ? 3.839 -12.120 -8.059 1.00 52.50 76 PRO A N 1
ATOM 628 C CA . PRO A 1 76 ? 5.060 -12.433 -8.782 1.00 52.50 76 PRO A CA 1
ATOM 629 C C . PRO A 1 76 ? 4.963 -11.890 -10.211 1.00 52.50 76 PRO A C 1
ATOM 631 O O . PRO A 1 76 ? 4.013 -12.196 -10.927 1.00 52.50 76 PRO A O 1
ATOM 634 N N . THR A 1 77 ? 5.957 -11.095 -10.598 1.00 51.91 77 THR A N 1
ATOM 635 C CA . THR A 1 77 ? 6.151 -10.530 -11.945 1.00 51.91 77 THR A CA 1
ATOM 636 C C . THR A 1 77 ? 6.855 -11.479 -12.898 1.00 51.91 77 THR A C 1
ATOM 638 O O . THR A 1 77 ? 7.157 -11.121 -14.033 1.00 51.91 77 THR A O 1
ATOM 641 N N . ALA A 1 78 ? 7.156 -12.701 -12.457 1.00 44.12 78 ALA A N 1
ATOM 642 C CA . ALA A 1 78 ? 7.798 -13.657 -13.333 1.00 44.12 78 ALA A CA 1
ATOM 643 C C . ALA A 1 78 ? 6.868 -13.945 -14.523 1.00 44.12 78 ALA A C 1
ATOM 645 O O . ALA A 1 78 ? 5.688 -14.266 -14.311 1.00 44.12 78 ALA A O 1
ATOM 646 N N . PRO A 1 79 ? 7.368 -13.921 -15.771 1.00 44.31 79 PRO A N 1
ATOM 647 C CA . PRO A 1 79 ? 6.670 -14.631 -16.818 1.00 44.31 79 PRO A CA 1
ATOM 648 C C . PRO A 1 79 ? 6.554 -16.083 -16.344 1.00 44.31 79 PRO A C 1
ATOM 650 O O . PRO A 1 79 ? 7.530 -16.689 -15.903 1.00 44.31 79 PRO A O 1
ATOM 653 N N . LEU A 1 80 ? 5.364 -16.670 -16.467 1.00 46.75 80 LEU A N 1
ATOM 654 C CA . LEU A 1 80 ? 5.077 -18.099 -16.249 1.00 46.75 80 LEU A CA 1
ATOM 655 C C . LEU A 1 80 ? 5.990 -19.063 -17.055 1.00 46.75 80 LEU A C 1
ATOM 657 O O . LEU A 1 80 ? 5.753 -20.267 -17.058 1.00 46.75 80 LEU A O 1
ATOM 661 N N . GLN A 1 81 ? 7.005 -18.557 -17.760 1.00 40.25 81 GLN A N 1
ATOM 662 C CA . GLN A 1 81 ? 7.874 -19.273 -18.684 1.00 40.25 81 GLN A CA 1
ATOM 663 C C . GLN A 1 81 ? 9.223 -19.705 -18.090 1.00 40.25 81 GLN A C 1
ATOM 665 O O . GLN A 1 81 ? 9.781 -20.670 -18.600 1.00 40.25 81 GLN A O 1
ATOM 670 N N . GLU A 1 82 ? 9.729 -19.109 -17.002 1.00 42.53 82 GLU A N 1
ATOM 671 C CA . GLU A 1 82 ? 11.013 -19.571 -16.429 1.00 42.53 82 GLU A CA 1
ATOM 672 C C . GLU A 1 82 ? 10.874 -20.858 -15.595 1.00 42.53 82 GLU A C 1
ATOM 674 O O . GLU A 1 82 ? 11.788 -21.675 -15.565 1.00 42.53 82 GLU A O 1
ATOM 679 N N . ILE A 1 83 ? 9.692 -21.138 -15.031 1.00 43.84 83 ILE A N 1
ATOM 680 C CA . ILE A 1 83 ? 9.440 -22.377 -14.260 1.00 43.84 83 ILE A CA 1
ATOM 681 C C . ILE A 1 83 ? 9.232 -23.600 -15.187 1.00 43.84 83 ILE A C 1
ATOM 683 O O . ILE A 1 83 ? 9.224 -24.745 -14.738 1.00 43.84 83 ILE A O 1
ATOM 687 N N . ALA A 1 84 ? 9.092 -23.388 -16.501 1.00 42.34 84 ALA A N 1
ATOM 688 C CA . ALA A 1 84 ? 8.979 -24.467 -17.485 1.00 42.34 84 ALA A CA 1
ATOM 689 C C . ALA A 1 84 ? 10.333 -24.898 -18.085 1.00 42.34 84 ALA A C 1
ATOM 691 O O . ALA A 1 84 ? 10.403 -25.974 -18.674 1.00 42.34 84 ALA A O 1
ATOM 692 N N . MET A 1 85 ? 11.399 -24.100 -17.934 1.00 43.00 85 MET A N 1
ATOM 693 C CA . MET A 1 85 ? 12.717 -24.391 -18.522 1.00 43.00 85 MET A CA 1
ATOM 694 C C . MET A 1 85 ? 13.663 -25.178 -17.601 1.00 43.00 85 MET A C 1
ATOM 696 O O . MET A 1 85 ? 14.700 -25.633 -18.064 1.00 43.00 85 MET A O 1
ATOM 700 N N . GLU A 1 86 ? 13.303 -25.401 -16.333 1.00 45.78 86 GLU A N 1
ATOM 701 C CA . GLU A 1 86 ? 14.060 -26.283 -15.422 1.00 45.78 86 GLU A CA 1
ATOM 702 C C . GLU A 1 86 ? 13.613 -27.761 -15.471 1.00 45.78 86 GLU A C 1
ATOM 704 O O . GLU A 1 86 ? 14.207 -28.604 -14.806 1.00 45.78 86 GLU A O 1
ATOM 709 N N . ASN A 1 87 ? 12.596 -28.101 -16.276 1.00 41.16 87 ASN A N 1
ATOM 710 C CA . ASN A 1 87 ? 12.090 -29.474 -16.448 1.00 41.16 87 ASN A CA 1
ATOM 711 C C . ASN A 1 87 ? 12.138 -29.974 -17.909 1.00 41.16 87 ASN A C 1
ATOM 713 O O . ASN A 1 87 ? 11.345 -30.841 -18.285 1.00 41.16 87 ASN A O 1
ATOM 717 N N . GLY A 1 88 ? 13.040 -29.430 -18.733 1.00 39.09 88 GLY A N 1
ATOM 718 C CA . GLY A 1 88 ? 13.271 -29.862 -20.118 1.00 39.09 88 GLY A CA 1
ATOM 719 C C . GLY A 1 88 ? 14.737 -30.123 -20.398 1.00 39.09 88 GLY A C 1
ATOM 720 O O . GLY A 1 88 ? 15.508 -29.145 -20.317 1.00 39.09 88 GLY A O 1
#

Foldseek 3Di:
DDPPVLPDDFDAADPVCLVVVLVVLVVVLVVLVVDPADPQAPDGSVVVNVLSVVQSVCCVPPSTGSVSSVVRSHDDPDDPPVVVVVVD

Mean predicted aligned error: 10.97 Å

Solvent-accessible surface area (backbone atoms only — not comparable to full-atom values): 5371 Å² total; per-residue (Å²): 140,70,77,72,65,67,75,68,62,60,44,74,55,56,76,86,51,46,59,59,54,49,50,54,52,53,51,50,51,59,53,53,76,74,48,93,70,48,94,51,27,93,50,55,54,67,57,51,49,54,52,51,53,54,37,52,51,35,34,75,76,66,38,24,33,54,53,61,71,52,51,58,57,68,40,82,66,68,67,87,60,66,82,59,61,82,79,111

Radius of gyration: 15.68 Å; Cα contacts (8 Å, |Δi|>4): 70; chains: 1; bounding box: 33×40×38 Å

Nearest PDB structures (foldseek):
  3r96-assembly1_A  TM=3.476E-01  e=5.194E+00  Escherichia coli